Protein AF-A0A9P9D220-F1 (afdb_monomer_lite)

Radius of gyration: 15.86 Å; chains: 1; bounding box: 36×44×36 Å

Structure (mmCIF, N/CA/C/O backbone):
data_AF-A0A9P9D220-F1
#
_entry.id   AF-A0A9P9D220-F1
#
loop_
_atom_site.group_PDB
_atom_site.id
_atom_site.type_symbol
_atom_site.label_atom_id
_atom_site.label_alt_id
_atom_site.label_comp_id
_atom_site.label_asym_id
_atom_site.label_entity_id
_atom_site.label_seq_id
_atom_site.pdbx_PDB_ins_code
_atom_site.Cartn_x
_atom_site.Cartn_y
_at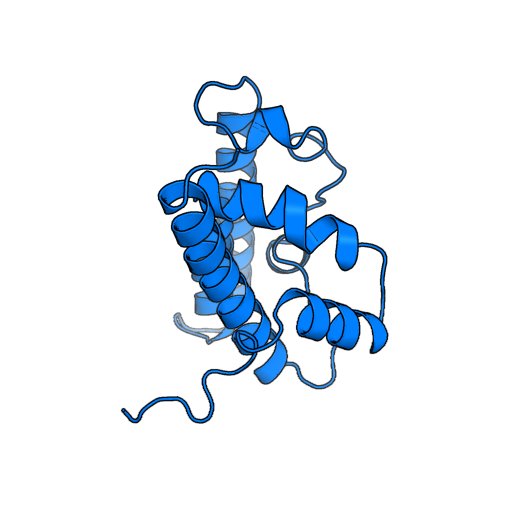om_site.Cartn_z
_atom_site.occupancy
_atom_site.B_iso_or_equiv
_atom_site.auth_seq_id
_atom_site.auth_comp_id
_atom_site.auth_asym_id
_atom_site.auth_atom_id
_atom_site.pdbx_PDB_model_num
ATOM 1 N N . MET A 1 1 ? 15.933 -21.227 -13.740 1.00 35.53 1 MET A N 1
ATOM 2 C CA . MET A 1 1 ? 15.328 -21.805 -12.520 1.00 35.53 1 MET A CA 1
ATOM 3 C C . MET A 1 1 ? 15.473 -20.778 -11.405 1.00 35.53 1 MET A C 1
ATOM 5 O O . MET A 1 1 ? 16.596 -20.325 -11.208 1.00 35.53 1 MET A O 1
ATOM 9 N N . PRO A 1 2 ? 14.393 -20.309 -10.757 1.00 45.88 2 PRO A N 1
ATOM 10 C CA . PRO A 1 2 ? 14.523 -19.361 -9.653 1.00 45.88 2 PRO A CA 1
ATOM 11 C C . PRO A 1 2 ? 15.263 -20.028 -8.484 1.00 45.88 2 PRO A C 1
ATOM 13 O O . PRO A 1 2 ? 14.982 -21.170 -8.134 1.00 45.88 2 PRO A O 1
ATOM 16 N N . ASN A 1 3 ? 16.251 -19.327 -7.930 1.00 49.62 3 ASN A N 1
ATOM 17 C CA . ASN A 1 3 ? 17.122 -19.820 -6.866 1.00 49.62 3 ASN A CA 1
ATOM 18 C C . ASN A 1 3 ? 16.305 -20.021 -5.569 1.00 49.62 3 ASN A C 1
ATOM 20 O O . ASN A 1 3 ? 15.447 -19.198 -5.242 1.00 49.62 3 ASN A O 1
ATOM 24 N N . ALA A 1 4 ? 16.554 -21.089 -4.806 1.00 52.53 4 ALA A N 1
ATOM 25 C CA . ALA A 1 4 ? 15.777 -21.399 -3.595 1.00 52.53 4 ALA A CA 1
ATOM 26 C C . ALA A 1 4 ? 15.819 -20.260 -2.548 1.00 52.53 4 ALA A C 1
ATOM 28 O O . ALA A 1 4 ? 14.826 -19.981 -1.877 1.00 52.53 4 ALA A O 1
ATOM 29 N N . ALA A 1 5 ? 16.931 -19.517 -2.484 1.00 54.22 5 ALA A N 1
ATOM 30 C CA . ALA A 1 5 ? 17.076 -18.321 -1.651 1.00 54.22 5 ALA A CA 1
ATOM 31 C C . ALA A 1 5 ? 16.146 -17.163 -2.076 1.00 54.22 5 ALA A C 1
ATOM 33 O O . ALA A 1 5 ? 15.649 -16.407 -1.237 1.00 54.22 5 ALA A O 1
ATOM 34 N N . THR A 1 6 ? 15.863 -17.022 -3.375 1.00 59.69 6 THR A N 1
ATOM 35 C CA . THR A 1 6 ? 14.924 -16.013 -3.881 1.00 59.69 6 THR A CA 1
ATOM 36 C C . THR A 1 6 ? 13.489 -16.374 -3.520 1.00 59.69 6 THR A C 1
ATOM 38 O O . THR A 1 6 ? 12.748 -15.489 -3.091 1.00 59.69 6 THR A O 1
ATOM 41 N N . ALA A 1 7 ? 13.128 -17.658 -3.613 1.00 61.44 7 ALA A N 1
ATOM 42 C CA . ALA A 1 7 ? 11.823 -18.165 -3.190 1.00 61.44 7 ALA A CA 1
ATOM 43 C C . ALA A 1 7 ? 11.604 -17.977 -1.678 1.00 61.44 7 ALA A C 1
ATOM 45 O O . ALA A 1 7 ? 10.580 -17.429 -1.274 1.00 61.44 7 ALA A O 1
ATOM 46 N N . SER A 1 8 ? 12.603 -18.311 -0.852 1.00 65.69 8 SER A N 1
ATOM 47 C CA . SER A 1 8 ? 12.542 -18.116 0.603 1.00 65.69 8 SER A CA 1
ATOM 48 C C . SER A 1 8 ? 12.332 -16.650 0.990 1.00 65.69 8 SER A C 1
ATOM 50 O O . SER A 1 8 ? 11.522 -16.356 1.865 1.00 65.69 8 SER A O 1
ATOM 52 N N . GLY A 1 9 ? 13.018 -15.712 0.328 1.00 71.00 9 GLY A N 1
ATOM 53 C CA . GLY A 1 9 ? 12.835 -14.289 0.614 1.00 71.00 9 GLY A CA 1
ATOM 54 C C . GLY A 1 9 ? 11.461 -13.762 0.188 1.00 71.00 9 GLY A C 1
ATOM 55 O O . GLY A 1 9 ? 10.895 -12.924 0.879 1.00 71.00 9 GLY A O 1
ATOM 56 N N . VAL A 1 10 ? 10.892 -14.257 -0.918 1.00 75.75 10 VAL A N 1
ATOM 57 C CA . VAL A 1 10 ? 9.529 -13.875 -1.335 1.00 75.75 10 VAL A CA 1
ATOM 58 C C . VAL A 1 10 ? 8.491 -14.308 -0.298 1.00 75.75 10 VAL A C 1
ATOM 60 O O . VAL A 1 10 ? 7.625 -13.511 0.053 1.00 75.75 10 VAL A O 1
ATOM 63 N N . VAL A 1 11 ? 8.618 -15.526 0.235 1.00 81.50 11 VAL A N 1
ATOM 64 C CA . VAL A 1 11 ? 7.703 -16.061 1.257 1.00 81.50 11 VAL A CA 1
ATOM 65 C C . VAL A 1 11 ? 7.714 -15.212 2.533 1.00 81.50 11 VAL A C 1
ATOM 67 O O . VAL A 1 11 ? 6.648 -14.886 3.044 1.00 81.50 11 VAL A O 1
ATOM 70 N N . VAL A 1 12 ? 8.888 -14.790 3.018 1.00 84.81 12 VAL A N 1
ATOM 71 C CA . VAL A 1 12 ? 9.002 -13.968 4.242 1.00 84.81 12 VAL A CA 1
ATOM 72 C C . VAL A 1 12 ? 8.297 -12.619 4.095 1.00 84.81 12 VAL A C 1
ATOM 74 O O . VAL A 1 12 ? 7.534 -12.216 4.971 1.00 84.81 12 VAL A O 1
ATOM 77 N N . HIS A 1 13 ? 8.514 -11.920 2.980 1.00 90.00 13 HIS A N 1
ATOM 78 C CA . HIS A 1 13 ? 7.866 -10.629 2.746 1.00 90.00 13 HIS A CA 1
ATOM 79 C C . HIS A 1 13 ? 6.360 -10.773 2.508 1.00 90.00 13 HIS A C 1
ATOM 81 O O . HIS A 1 13 ? 5.599 -9.935 2.984 1.00 90.00 13 HIS A O 1
ATOM 87 N N . LEU A 1 14 ? 5.922 -11.831 1.814 1.00 90.75 14 LEU A N 1
ATOM 88 C CA . LEU A 1 14 ? 4.498 -12.110 1.632 1.00 90.75 14 LEU A CA 1
ATOM 89 C C . LEU A 1 14 ? 3.812 -12.392 2.975 1.00 90.75 14 LEU A C 1
ATOM 91 O O . LEU A 1 14 ? 2.768 -11.806 3.236 1.00 90.75 14 LEU A O 1
ATOM 95 N N . ARG A 1 15 ? 4.425 -13.197 3.856 1.00 90.31 15 ARG A N 1
ATOM 96 C CA . ARG A 1 15 ? 3.936 -13.409 5.230 1.00 90.31 15 ARG A CA 1
ATOM 97 C C . ARG A 1 15 ? 3.770 -12.082 5.968 1.00 90.31 15 ARG A C 1
ATOM 99 O O . ARG A 1 15 ? 2.703 -11.815 6.506 1.00 90.31 15 ARG A O 1
ATOM 106 N N . GLY A 1 16 ? 4.793 -11.226 5.933 1.00 92.25 16 GLY A N 1
ATOM 107 C CA . GLY A 1 16 ? 4.729 -9.900 6.552 1.00 92.25 16 GLY A CA 1
ATOM 108 C C . GLY A 1 16 ? 3.570 -9.052 6.018 1.00 92.25 16 GLY A C 1
ATOM 109 O O . GLY A 1 16 ? 2.807 -8.499 6.801 1.00 92.25 16 GLY A O 1
ATOM 110 N N . ILE A 1 17 ? 3.384 -9.002 4.696 1.00 94.88 17 ILE A N 1
ATOM 111 C CA . ILE A 1 17 ? 2.252 -8.305 4.061 1.00 94.88 17 ILE A CA 1
ATOM 112 C C . ILE A 1 17 ? 0.909 -8.857 4.560 1.00 94.88 17 ILE A C 1
ATOM 114 O O . ILE A 1 17 ? 0.011 -8.086 4.896 1.00 94.88 17 ILE A O 1
ATOM 118 N N . CYS A 1 18 ? 0.778 -10.180 4.621 1.00 93.38 18 CYS A N 1
ATOM 119 C CA . CYS A 1 18 ? -0.442 -10.850 5.054 1.00 93.38 18 CYS A CA 1
ATOM 120 C C . CYS A 1 18 ? -0.781 -10.562 6.517 1.00 93.38 18 CYS A C 1
ATOM 122 O O . CYS A 1 18 ? -1.927 -10.232 6.813 1.00 93.38 18 CYS A O 1
ATOM 124 N N . HIS A 1 19 ? 0.211 -10.566 7.410 1.00 91.62 19 HIS A N 1
ATOM 125 C CA . HIS A 1 19 ? -0.002 -10.216 8.818 1.00 91.62 19 HIS A CA 1
ATOM 126 C C . HIS A 1 19 ? -0.458 -8.766 8.980 1.00 91.62 19 HIS A C 1
ATOM 128 O O . HIS A 1 19 ? -1.310 -8.478 9.819 1.00 91.62 19 HIS A O 1
ATOM 134 N N . ILE A 1 20 ? 0.073 -7.843 8.172 1.00 93.81 20 ILE A N 1
ATOM 135 C CA . ILE A 1 20 ? -0.361 -6.441 8.192 1.00 93.81 20 ILE A CA 1
ATOM 136 C C . ILE A 1 20 ? -1.833 -6.343 7.774 1.00 93.81 20 ILE A C 1
ATOM 138 O O . ILE A 1 20 ? -2.621 -5.724 8.488 1.00 93.81 20 ILE A O 1
ATOM 142 N N . HIS A 1 21 ? -2.219 -6.990 6.670 1.00 93.19 21 HIS A N 1
ATOM 143 C CA . HIS A 1 21 ? -3.612 -7.017 6.214 1.00 93.19 21 HIS A CA 1
ATOM 144 C C . HIS A 1 21 ? -4.560 -7.627 7.246 1.00 93.19 21 HIS A C 1
ATOM 146 O O . HIS A 1 21 ? -5.589 -7.023 7.550 1.00 93.19 21 HIS A O 1
ATOM 152 N N . TYR A 1 22 ? -4.200 -8.773 7.825 1.00 90.00 22 TYR A N 1
ATOM 153 C CA . TYR A 1 22 ? -4.980 -9.402 8.887 1.00 90.00 22 TYR A CA 1
ATOM 154 C C . TYR A 1 22 ? -5.151 -8.471 10.081 1.00 90.00 22 TYR A C 1
ATOM 156 O O . TYR A 1 22 ? -6.265 -8.262 10.553 1.00 90.00 22 TYR A O 1
ATOM 164 N N . ARG A 1 23 ? -4.060 -7.848 10.538 1.00 89.12 23 ARG A N 1
ATOM 165 C CA . ARG A 1 23 ? -4.086 -6.938 11.682 1.00 89.12 23 ARG A CA 1
ATOM 166 C C . ARG A 1 23 ? -5.000 -5.734 11.431 1.00 89.12 23 ARG A C 1
ATOM 168 O O . ARG A 1 23 ? -5.657 -5.298 12.372 1.00 89.12 23 ARG A O 1
ATOM 175 N N . ILE A 1 24 ? -5.009 -5.175 10.219 1.00 89.00 24 ILE A N 1
ATOM 176 C CA . ILE A 1 24 ? -5.904 -4.069 9.832 1.00 89.00 24 ILE A CA 1
ATOM 177 C C . ILE A 1 24 ? -7.358 -4.555 9.804 1.00 89.00 24 ILE A C 1
ATOM 179 O O . ILE A 1 24 ? -8.222 -3.966 10.449 1.00 89.00 24 ILE A O 1
ATOM 183 N N . HIS A 1 25 ? -7.626 -5.666 9.114 1.00 87.44 25 HIS A N 1
ATOM 184 C CA . HIS A 1 25 ? -8.981 -6.192 8.967 1.00 87.44 25 HIS A CA 1
ATOM 185 C C . HIS A 1 25 ? -9.592 -6.650 10.299 1.00 87.44 25 HIS A C 1
ATOM 187 O O . HIS A 1 25 ? -10.756 -6.371 10.563 1.00 87.44 25 HIS A O 1
ATOM 193 N N . ALA A 1 26 ? -8.812 -7.270 11.189 1.00 85.88 26 ALA A N 1
ATOM 194 C CA . ALA A 1 26 ? -9.280 -7.728 12.497 1.00 85.88 26 ALA A CA 1
ATOM 195 C C . ALA A 1 26 ? -9.856 -6.597 13.370 1.00 85.88 26 ALA A C 1
ATOM 197 O O . ALA A 1 26 ? -10.697 -6.872 14.224 1.00 85.88 26 ALA A O 1
ATOM 198 N N . ARG A 1 27 ? -9.439 -5.342 13.143 1.00 81.25 27 ARG A N 1
ATOM 199 C CA . ARG A 1 27 ? -9.985 -4.149 13.814 1.00 81.25 27 ARG A CA 1
ATOM 200 C C . ARG A 1 27 ? -11.197 -3.542 13.112 1.00 81.25 27 ARG A C 1
ATOM 202 O O . ARG A 1 27 ? -11.958 -2.819 13.745 1.00 81.25 27 ARG A O 1
ATOM 209 N N . ARG A 1 28 ? -11.375 -3.813 11.819 1.00 81.06 28 ARG A N 1
ATOM 210 C CA . ARG A 1 28 ? -12.458 -3.275 10.986 1.00 81.06 28 ARG A CA 1
ATOM 211 C C . ARG A 1 28 ? -13.189 -4.414 10.275 1.00 81.06 28 ARG A C 1
ATOM 213 O O . ARG A 1 28 ? -13.294 -4.432 9.055 1.00 81.06 28 ARG A O 1
ATOM 220 N N . GLN A 1 29 ? -13.657 -5.398 11.044 1.00 73.94 29 GLN A N 1
ATOM 221 C CA . GLN A 1 29 ? -14.221 -6.634 10.479 1.00 73.94 29 GLN A CA 1
ATOM 222 C C . GLN A 1 29 ? -15.478 -6.386 9.638 1.00 73.94 29 GLN A C 1
ATOM 224 O O . GLN A 1 29 ? -15.759 -7.142 8.714 1.00 73.94 29 GLN A O 1
ATOM 229 N N . GLU A 1 30 ? -16.211 -5.312 9.933 1.00 75.62 30 GLU A N 1
ATOM 230 C CA . GLU A 1 30 ? -17.421 -4.925 9.203 1.00 75.62 30 GLU A CA 1
ATOM 231 C C . GLU A 1 30 ? -17.131 -4.125 7.923 1.00 75.62 30 GLU A C 1
ATOM 233 O O . GLU A 1 30 ? -18.040 -3.911 7.121 1.00 75.62 30 GLU A O 1
ATOM 238 N N . SER A 1 31 ? -15.886 -3.682 7.707 1.00 80.44 31 SER A N 1
ATOM 239 C CA . SER A 1 31 ? -15.508 -2.937 6.508 1.00 80.44 31 SER A CA 1
ATOM 240 C C . SER A 1 31 ? -14.767 -3.811 5.503 1.00 80.44 31 SER A C 1
ATOM 242 O O . SER A 1 31 ? -14.065 -4.765 5.847 1.00 80.44 31 SER A O 1
ATOM 244 N N . GLU A 1 32 ? -14.867 -3.422 4.235 1.00 86.81 32 GLU A N 1
ATOM 245 C CA . GLU A 1 32 ? -14.018 -3.958 3.177 1.00 86.81 32 GLU A CA 1
ATOM 246 C C . GLU A 1 32 ? -12.532 -3.828 3.566 1.00 86.81 32 GLU A C 1
ATOM 248 O O . GLU A 1 32 ? -12.123 -2.772 4.061 1.00 86.81 32 GLU A O 1
ATOM 253 N N . PRO A 1 33 ? -11.709 -4.875 3.369 1.00 88.81 33 PRO A N 1
ATOM 254 C CA . PRO A 1 33 ? -10.281 -4.777 3.628 1.00 88.81 33 PRO A CA 1
ATOM 255 C C . PRO A 1 33 ? -9.617 -3.716 2.746 1.00 88.81 33 PRO A C 1
ATOM 257 O O . PRO A 1 33 ? -9.670 -3.775 1.516 1.00 88.81 33 PRO A O 1
ATOM 260 N N . GLU A 1 34 ? -8.932 -2.771 3.375 1.00 92.62 34 GLU A N 1
ATOM 261 C CA . GLU A 1 34 ? -8.172 -1.751 2.659 1.00 92.62 34 GLU A CA 1
ATOM 262 C C . GLU A 1 34 ? -6.822 -2.296 2.165 1.00 92.62 34 GLU A C 1
ATOM 264 O O . GLU A 1 34 ? -6.132 -3.079 2.829 1.00 92.62 34 GLU A O 1
ATOM 269 N N . THR A 1 35 ? -6.419 -1.838 0.986 1.00 95.75 35 THR A N 1
ATOM 270 C CA . THR A 1 35 ? -5.052 -1.905 0.470 1.00 95.75 35 THR A CA 1
ATOM 271 C C . THR A 1 35 ? -4.140 -0.950 1.238 1.00 95.75 35 THR A C 1
ATOM 273 O O . THR A 1 35 ? -4.579 0.030 1.834 1.00 95.75 35 THR A O 1
ATOM 276 N N . PHE A 1 36 ? -2.827 -1.170 1.172 1.00 97.50 36 PHE A N 1
ATOM 277 C CA . PHE A 1 36 ? -1.847 -0.261 1.777 1.00 97.50 36 PHE A CA 1
ATOM 278 C C . PHE A 1 36 ? -1.922 1.155 1.191 1.00 97.50 36 PHE A C 1
ATOM 280 O O . PHE A 1 36 ? -1.651 2.132 1.885 1.00 97.50 36 PHE A O 1
ATOM 287 N N . PHE A 1 37 ? -2.319 1.272 -0.077 1.00 97.44 37 PHE A N 1
ATOM 288 C CA . PHE A 1 37 ? -2.533 2.560 -0.726 1.00 97.44 37 PHE A CA 1
ATOM 289 C C . PHE A 1 37 ? -3.761 3.270 -0.160 1.00 97.44 37 PHE A C 1
ATOM 291 O O . PHE A 1 37 ? -3.647 4.431 0.215 1.00 97.44 37 PHE A O 1
ATOM 298 N N . GLU A 1 38 ? -4.892 2.577 -0.009 1.00 95.62 38 GLU A N 1
ATOM 299 C CA . GLU A 1 38 ? -6.108 3.133 0.607 1.00 95.62 38 GLU A CA 1
ATOM 300 C C . GLU A 1 38 ? -5.861 3.546 2.067 1.00 95.62 38 GLU A C 1
ATOM 302 O O . GLU A 1 38 ? -6.204 4.667 2.456 1.00 95.62 38 GLU A O 1
ATOM 307 N N . VAL A 1 39 ? -5.125 2.730 2.834 1.00 94.44 39 VAL A N 1
ATOM 308 C CA . VAL A 1 39 ? -4.723 3.075 4.208 1.00 94.44 39 VAL A CA 1
ATOM 309 C C . VAL A 1 39 ? -3.903 4.368 4.2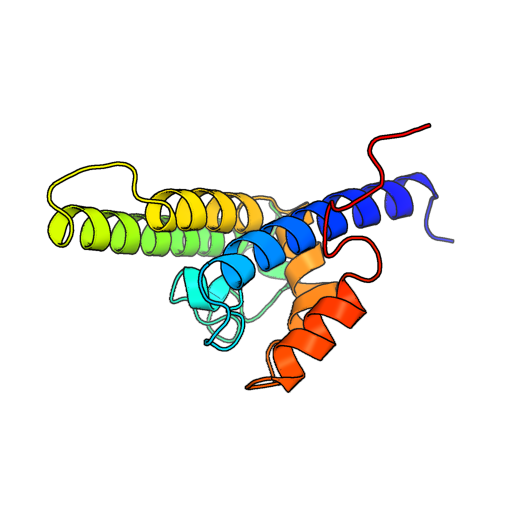59 1.00 94.44 39 VAL A C 1
ATOM 311 O O . VAL A 1 39 ? -4.050 5.131 5.209 1.00 94.44 39 VAL A O 1
ATOM 314 N N . LEU A 1 40 ? -3.089 4.682 3.249 1.00 96.00 40 LEU A N 1
ATOM 315 C CA . LEU A 1 40 ? -2.374 5.964 3.168 1.00 96.00 40 LEU A CA 1
ATOM 316 C C . LEU A 1 40 ? -3.137 7.060 2.406 1.00 96.00 40 LEU A C 1
ATOM 318 O O . LEU A 1 40 ? -2.685 8.200 2.384 1.00 96.00 40 LEU A O 1
ATOM 322 N N . GLY A 1 41 ? -4.284 6.759 1.794 1.00 95.62 41 GLY A N 1
ATOM 323 C CA . GLY A 1 41 ? -4.993 7.690 0.909 1.00 95.62 41 GLY A CA 1
ATOM 324 C C . GLY A 1 41 ? -4.269 7.959 -0.417 1.00 95.62 41 GLY A C 1
ATOM 325 O O . GLY A 1 41 ? -4.429 9.024 -1.008 1.00 95.62 41 GLY A O 1
ATOM 326 N N . LEU A 1 42 ? -3.452 7.015 -0.881 1.00 97.50 42 LEU A N 1
ATOM 327 C CA . LEU A 1 42 ? -2.712 7.080 -2.139 1.00 97.50 42 LEU A CA 1
ATOM 328 C C . LEU A 1 42 ? -3.466 6.360 -3.266 1.00 97.50 42 LEU A C 1
ATOM 330 O O . LEU A 1 42 ? -4.233 5.430 -3.030 1.00 97.50 42 LEU A O 1
ATOM 334 N N . ASN A 1 43 ? -3.186 6.738 -4.517 1.00 96.25 43 ASN A N 1
ATOM 335 C CA . ASN A 1 43 ? -3.709 6.048 -5.697 1.00 96.25 43 ASN A CA 1
ATOM 336 C C . ASN A 1 43 ? -2.598 5.220 -6.375 1.00 96.25 43 ASN A C 1
ATOM 338 O O . ASN A 1 43 ? -1.669 5.816 -6.927 1.00 96.25 43 ASN A O 1
ATOM 342 N N . PRO A 1 44 ? -2.692 3.875 -6.409 1.00 95.62 44 PRO A N 1
ATOM 343 C CA . PRO A 1 44 ? -1.663 3.026 -7.015 1.00 95.62 44 PRO A CA 1
ATOM 344 C C . PRO A 1 44 ? -1.569 3.171 -8.543 1.00 95.62 44 PRO A C 1
ATOM 346 O O . PRO A 1 44 ? -0.566 2.782 -9.133 1.00 95.62 44 PRO A O 1
ATOM 349 N N . ASN A 1 45 ? -2.590 3.745 -9.189 1.00 95.31 45 ASN A N 1
ATOM 350 C CA . ASN A 1 45 ? -2.646 3.957 -10.637 1.00 95.31 45 ASN A CA 1
ATOM 351 C C . ASN A 1 45 ? -2.241 5.380 -11.057 1.00 95.31 45 ASN A C 1
ATOM 353 O O . ASN A 1 45 ? -2.257 5.692 -12.247 1.00 95.31 45 ASN A O 1
ATOM 357 N N . ALA A 1 46 ? -1.893 6.250 -10.106 1.00 96.56 46 ALA A N 1
ATOM 358 C CA . ALA A 1 46 ? -1.393 7.593 -10.382 1.00 96.56 46 ALA A CA 1
ATOM 359 C C . ALA A 1 46 ? 0.144 7.635 -10.297 1.00 96.56 46 ALA A C 1
ATOM 361 O O . ALA A 1 46 ? 0.739 6.830 -9.575 1.00 96.56 46 ALA A O 1
ATOM 362 N N . PRO A 1 47 ? 0.818 8.566 -10.996 1.00 96.12 47 PRO A N 1
ATOM 363 C CA . PRO A 1 47 ? 2.237 8.821 -10.771 1.00 96.12 47 PRO A CA 1
ATOM 364 C C . PRO A 1 47 ? 2.524 9.143 -9.296 1.00 96.12 47 PRO A C 1
ATOM 366 O O . PRO A 1 47 ? 1.729 9.848 -8.672 1.00 96.12 47 PRO A O 1
ATOM 369 N N . PRO A 1 48 ? 3.646 8.666 -8.726 1.00 96.81 48 PRO A N 1
ATOM 370 C CA . PRO A 1 48 ? 4.714 7.872 -9.353 1.00 96.81 48 PRO A CA 1
ATOM 371 C C . PRO A 1 48 ? 4.464 6.346 -9.374 1.00 96.81 48 PRO A C 1
ATOM 373 O O . PRO A 1 48 ? 5.327 5.588 -9.809 1.00 96.81 48 PRO A O 1
ATOM 376 N N . PHE A 1 49 ? 3.315 5.872 -8.889 1.00 97.38 49 PHE A N 1
ATOM 377 C CA . PHE A 1 49 ? 3.056 4.449 -8.633 1.00 97.38 49 PHE A CA 1
ATOM 378 C C . PHE A 1 49 ? 2.590 3.653 -9.857 1.00 97.38 49 PHE A C 1
ATOM 380 O O . PHE A 1 49 ? 2.733 2.428 -9.885 1.00 97.38 49 PHE A O 1
ATOM 387 N N . ASN A 1 50 ? 2.095 4.350 -10.883 1.00 95.00 50 ASN A N 1
ATOM 388 C CA . ASN A 1 50 ? 1.541 3.780 -12.114 1.00 95.00 50 ASN A CA 1
ATOM 389 C C . ASN A 1 50 ? 2.548 2.982 -12.965 1.00 95.00 50 ASN A C 1
ATOM 391 O O . ASN A 1 50 ? 2.140 2.261 -13.874 1.00 95.00 50 ASN A O 1
ATOM 395 N N . VAL A 1 51 ? 3.851 3.085 -12.680 1.00 95.75 51 VAL A N 1
ATOM 396 C CA . VAL A 1 51 ? 4.906 2.287 -13.321 1.00 95.75 51 VAL A CA 1
ATOM 397 C C . VAL A 1 51 ? 5.668 1.507 -12.250 1.00 95.75 51 VAL A C 1
ATOM 399 O O . VAL A 1 51 ? 6.680 1.968 -11.726 1.00 95.75 51 VAL A O 1
ATOM 402 N N . VAL A 1 52 ? 5.167 0.316 -11.904 1.00 93.81 52 VAL A N 1
ATOM 403 C CA . VAL A 1 52 ? 5.642 -0.482 -10.754 1.00 93.81 52 VAL A CA 1
ATOM 404 C C . VAL A 1 52 ? 7.162 -0.644 -10.727 1.00 93.81 52 VAL A C 1
ATOM 406 O O . VAL A 1 52 ? 7.790 -0.367 -9.708 1.00 93.81 52 VAL A O 1
ATOM 409 N N . ASP A 1 53 ? 7.769 -1.060 -11.840 1.00 94.06 53 ASP A N 1
ATOM 410 C CA . ASP A 1 53 ? 9.209 -1.339 -11.901 1.00 94.06 53 ASP A CA 1
ATOM 411 C C . ASP A 1 53 ? 10.093 -0.106 -11.683 1.00 94.06 53 ASP A C 1
ATOM 413 O O . ASP A 1 53 ? 11.243 -0.249 -11.262 1.00 94.06 53 ASP A O 1
ATOM 417 N N . GLU A 1 54 ? 9.561 1.091 -11.917 1.00 96.06 54 GLU A N 1
ATOM 418 C CA . GLU A 1 54 ? 10.303 2.345 -11.813 1.00 96.06 54 GLU A CA 1
ATOM 419 C C . GLU A 1 54 ? 10.318 2.918 -10.394 1.00 96.06 54 GLU A C 1
ATOM 421 O O . GLU A 1 54 ? 11.220 3.682 -10.057 1.00 96.06 54 GLU A O 1
ATOM 426 N N . TRP A 1 55 ? 9.356 2.564 -9.539 1.00 96.19 55 TRP A N 1
ATOM 427 C CA . TRP A 1 55 ? 9.288 3.131 -8.190 1.00 96.19 55 TRP A CA 1
ATOM 428 C C . TRP A 1 55 ? 9.686 2.155 -7.083 1.00 96.19 55 TRP A C 1
ATOM 430 O O . TRP A 1 55 ? 10.121 2.586 -6.017 1.00 96.19 55 TRP A O 1
ATOM 440 N N . VAL A 1 56 ? 9.591 0.841 -7.312 1.00 94.81 56 VAL A N 1
ATOM 441 C CA . VAL A 1 56 ? 9.955 -0.164 -6.292 1.00 94.81 56 VAL A CA 1
ATOM 442 C C . VAL A 1 56 ? 11.461 -0.454 -6.223 1.00 94.81 56 VAL A C 1
ATOM 444 O O . VAL A 1 56 ? 11.899 -1.154 -5.314 1.00 94.81 56 VAL A O 1
ATOM 447 N N . ASN A 1 57 ? 12.264 0.064 -7.158 1.00 91.75 57 ASN A N 1
ATOM 448 C CA . ASN A 1 57 ? 13.704 -0.200 -7.270 1.00 91.75 57 ASN A CA 1
ATOM 449 C C . ASN A 1 57 ? 14.526 1.069 -7.008 1.00 91.75 57 ASN A C 1
ATOM 451 O O . ASN A 1 57 ? 14.295 2.078 -7.659 1.00 91.75 57 ASN A O 1
ATOM 455 N N . ILE A 1 58 ? 15.517 1.005 -6.111 1.00 91.38 58 ILE A N 1
ATOM 456 C CA . ILE A 1 58 ? 16.265 2.184 -5.624 1.00 91.38 58 ILE A CA 1
ATOM 457 C C . ILE A 1 58 ? 16.997 2.975 -6.713 1.00 91.38 58 ILE A C 1
ATOM 459 O O . ILE A 1 58 ? 17.086 4.198 -6.633 1.00 91.38 58 ILE A O 1
ATOM 463 N N . ASP A 1 59 ? 17.464 2.286 -7.750 1.00 92.88 59 ASP A N 1
ATOM 464 C CA . ASP A 1 59 ? 18.252 2.882 -8.831 1.00 92.88 59 ASP A CA 1
ATOM 465 C C . ASP A 1 59 ? 17.386 3.457 -9.962 1.00 92.88 59 ASP A C 1
ATOM 467 O O . ASP A 1 59 ? 17.904 3.849 -11.009 1.00 92.88 59 ASP A O 1
ATOM 471 N N . ARG A 1 60 ? 16.058 3.469 -9.796 1.00 95.25 60 ARG A N 1
ATOM 472 C CA . ARG A 1 60 ? 15.124 3.881 -10.844 1.00 95.25 60 ARG A CA 1
ATOM 473 C C . ARG A 1 60 ? 14.607 5.313 -10.648 1.00 95.25 60 ARG A C 1
ATOM 475 O O . ARG A 1 60 ? 14.404 5.741 -9.510 1.00 95.25 60 ARG A O 1
ATOM 482 N N . PRO A 1 61 ? 14.360 6.050 -11.748 1.00 95.06 61 PRO A N 1
ATOM 483 C CA . PRO A 1 61 ? 13.894 7.436 -11.735 1.00 95.06 61 PRO A CA 1
ATOM 484 C C . PRO A 1 61 ? 12.728 7.759 -10.789 1.00 95.06 61 PRO A C 1
ATOM 486 O O . PRO A 1 61 ? 12.749 8.812 -10.153 1.00 95.06 61 PRO A O 1
ATOM 489 N N . LEU A 1 62 ? 11.722 6.883 -10.664 1.00 97.25 62 LEU A N 1
ATOM 490 C CA . LEU A 1 62 ? 10.528 7.174 -9.854 1.00 97.25 62 LEU A CA 1
ATOM 491 C C . LEU A 1 62 ? 10.669 6.790 -8.376 1.00 97.25 62 LEU A C 1
ATOM 493 O O . LEU A 1 62 ? 9.780 7.100 -7.580 1.00 97.25 62 LEU A O 1
ATOM 497 N N . TYR A 1 63 ? 11.782 6.168 -7.978 1.00 96.12 63 TYR A N 1
ATOM 498 C CA . TYR A 1 63 ? 11.987 5.690 -6.613 1.00 96.12 63 TYR A CA 1
ATOM 499 C C . TYR A 1 63 ? 11.859 6.797 -5.567 1.00 96.12 63 TYR A C 1
ATOM 501 O O . TYR A 1 63 ? 11.066 6.682 -4.634 1.00 96.12 63 TYR A O 1
ATOM 509 N N . ARG A 1 64 ? 12.617 7.891 -5.725 1.00 96.88 64 ARG A N 1
ATOM 510 C CA . ARG A 1 64 ? 12.621 8.998 -4.752 1.00 96.88 64 ARG A CA 1
ATOM 511 C C . ARG A 1 64 ? 11.254 9.667 -4.668 1.00 96.88 64 ARG A C 1
ATOM 513 O O . ARG A 1 64 ? 10.723 9.795 -3.575 1.00 96.88 64 ARG A O 1
ATOM 520 N N . ALA A 1 65 ? 10.649 9.960 -5.820 1.00 97.81 65 ALA A N 1
ATOM 521 C CA . ALA A 1 65 ? 9.313 10.546 -5.884 1.00 97.81 65 ALA A CA 1
ATOM 522 C C . ALA A 1 65 ? 8.268 9.688 -5.150 1.00 97.81 65 ALA A C 1
ATOM 524 O O . ALA A 1 65 ? 7.425 10.221 -4.434 1.00 97.81 65 ALA A O 1
ATOM 525 N N . ALA A 1 66 ? 8.334 8.358 -5.273 1.00 98.00 66 ALA A N 1
ATOM 526 C CA . ALA A 1 66 ? 7.432 7.468 -4.548 1.00 98.00 66 ALA A CA 1
ATOM 527 C C . ALA A 1 66 ? 7.695 7.446 -3.040 1.00 98.00 66 ALA A C 1
ATOM 529 O O . ALA A 1 66 ? 6.744 7.420 -2.262 1.00 98.00 66 ALA A O 1
ATOM 530 N N . ARG A 1 67 ? 8.962 7.475 -2.607 1.00 97.62 67 ARG A N 1
ATOM 531 C CA . ARG A 1 67 ? 9.314 7.554 -1.178 1.00 97.62 67 ARG A CA 1
ATOM 532 C C . ARG A 1 67 ? 8.798 8.846 -0.552 1.00 97.62 67 ARG A C 1
ATOM 534 O O . ARG A 1 67 ? 8.192 8.771 0.517 1.00 97.62 67 ARG A O 1
ATOM 541 N N . ASP A 1 68 ? 8.964 9.966 -1.250 1.00 98.06 68 ASP A N 1
ATOM 542 C CA . ASP A 1 68 ? 8.485 11.280 -0.823 1.00 98.06 68 ASP A CA 1
ATOM 543 C C . ASP A 1 68 ? 6.953 11.311 -0.754 1.00 98.06 68 ASP A C 1
ATOM 545 O O . ASP A 1 68 ? 6.398 11.722 0.261 1.00 98.06 68 ASP A O 1
ATOM 549 N N . ALA A 1 69 ? 6.260 10.787 -1.773 1.00 98.31 69 ALA A N 1
ATOM 550 C CA . ALA A 1 69 ? 4.798 10.707 -1.782 1.00 98.31 69 ALA A CA 1
ATOM 551 C C . ALA A 1 69 ? 4.245 9.831 -0.642 1.00 98.31 69 ALA A C 1
ATOM 553 O O . ALA A 1 69 ? 3.294 10.227 0.029 1.00 98.31 69 ALA A O 1
ATOM 554 N N . ILE A 1 70 ? 4.858 8.667 -0.383 1.00 98.38 70 ILE A N 1
ATOM 555 C CA . ILE A 1 70 ? 4.490 7.802 0.752 1.00 98.38 70 ILE A CA 1
ATOM 556 C C . ILE A 1 70 ? 4.731 8.528 2.081 1.00 98.38 70 ILE A C 1
ATOM 558 O O . ILE A 1 70 ? 3.871 8.496 2.959 1.00 98.38 70 ILE A O 1
ATOM 562 N N . GLY A 1 71 ? 5.887 9.185 2.231 1.00 98.00 71 GLY A N 1
ATOM 563 C CA . GLY A 1 71 ? 6.248 9.902 3.455 1.00 98.00 71 GLY A CA 1
ATOM 564 C C . GLY A 1 71 ? 5.324 11.086 3.739 1.00 98.00 71 GLY A C 1
ATOM 565 O O . GLY A 1 71 ? 4.895 11.262 4.877 1.00 98.00 71 GLY A O 1
ATOM 566 N N . LEU A 1 72 ? 4.969 11.853 2.707 1.00 98.00 72 LEU A N 1
ATOM 567 C CA . LEU A 1 72 ? 4.042 12.976 2.819 1.00 98.00 72 LEU A CA 1
ATOM 568 C C . LEU A 1 72 ? 2.639 12.503 3.214 1.00 98.00 72 LEU A C 1
ATOM 570 O O . LEU A 1 72 ? 2.091 12.992 4.197 1.00 98.00 72 LEU A O 1
ATOM 574 N N . ALA A 1 73 ? 2.092 11.505 2.513 1.00 97.56 73 ALA A N 1
ATOM 575 C CA . ALA A 1 73 ? 0.761 10.974 2.809 1.00 97.56 73 ALA A CA 1
ATOM 576 C C . ALA A 1 73 ? 0.666 10.384 4.226 1.00 97.56 73 ALA A C 1
ATOM 578 O O . ALA A 1 73 ? -0.315 10.611 4.939 1.00 97.56 73 ALA A O 1
ATOM 579 N N . TRP A 1 74 ? 1.710 9.675 4.667 1.00 97.25 74 TRP A N 1
ATOM 580 C CA . TRP A 1 74 ? 1.832 9.210 6.048 1.00 97.25 74 TRP A CA 1
ATOM 581 C C . TRP A 1 74 ? 1.813 10.383 7.037 1.00 97.25 74 TRP A C 1
ATOM 583 O O . TRP A 1 74 ? 0.981 10.393 7.944 1.00 97.25 74 TRP A O 1
ATOM 593 N N . ALA A 1 75 ? 2.662 11.397 6.845 1.00 95.88 75 ALA A N 1
ATOM 594 C CA . ALA A 1 75 ? 2.765 12.537 7.756 1.00 95.88 75 AL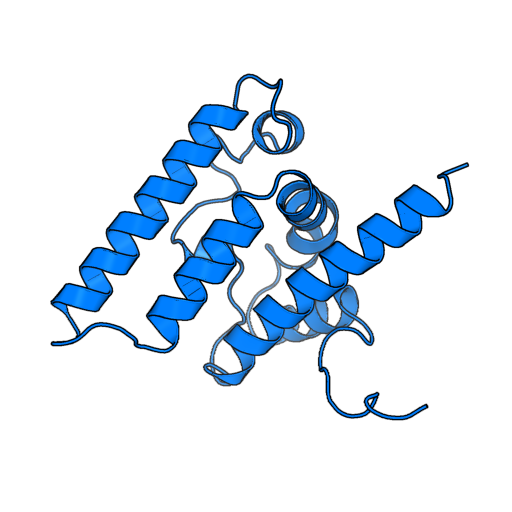A A CA 1
ATOM 595 C C . ALA A 1 75 ? 1.446 13.322 7.865 1.00 95.88 75 ALA A C 1
ATOM 597 O O . ALA A 1 75 ? 0.999 13.630 8.971 1.00 95.88 75 ALA A O 1
ATOM 598 N N . GLU A 1 76 ? 0.780 13.584 6.738 1.00 94.94 76 GLU A N 1
ATOM 599 C CA . GLU A 1 76 ? -0.518 14.269 6.703 1.00 94.94 76 GLU A CA 1
ATOM 600 C C . GLU A 1 76 ? -1.607 13.480 7.441 1.00 94.94 76 GLU A C 1
ATOM 602 O O . GLU A 1 76 ? -2.443 14.053 8.146 1.00 94.94 76 GLU A O 1
ATOM 607 N N . LYS A 1 77 ? -1.622 12.149 7.304 1.00 92.31 77 LYS A N 1
ATOM 608 C CA . LYS A 1 77 ? -2.614 11.307 7.982 1.00 92.31 77 LYS A CA 1
ATOM 609 C C . LYS A 1 77 ? -2.328 11.183 9.484 1.00 92.31 77 LYS A C 1
ATOM 611 O O . LYS A 1 77 ? -3.262 11.308 10.275 1.00 92.31 77 LYS A O 1
ATOM 616 N N . LYS A 1 78 ? -1.056 11.066 9.888 1.00 91.38 78 LYS A N 1
ATOM 617 C CA . LYS A 1 78 ? -0.626 11.117 11.301 1.00 91.38 78 LYS A CA 1
ATOM 618 C C . LYS A 1 78 ? -1.039 12.433 11.961 1.00 91.38 78 LYS A C 1
ATOM 620 O O . LYS A 1 78 ? -1.602 12.422 13.052 1.00 91.38 78 LYS A O 1
ATOM 625 N N . GLN A 1 79 ? -0.813 13.559 11.281 1.00 90.75 79 GLN A N 1
ATOM 626 C CA . GLN A 1 79 ? -1.188 14.880 11.784 1.00 90.75 79 GLN A CA 1
ATOM 627 C C . GLN A 1 79 ? -2.703 15.002 11.996 1.00 90.75 79 GLN A C 1
ATOM 629 O O . GLN A 1 79 ? -3.124 15.494 13.041 1.00 90.75 79 GLN A O 1
ATOM 634 N N . ARG A 1 80 ? -3.525 14.524 11.051 1.00 89.00 80 ARG A N 1
ATOM 635 C CA . ARG A 1 80 ? -4.992 14.526 11.199 1.00 89.00 80 ARG A CA 1
ATOM 636 C C . ARG A 1 80 ? -5.452 13.714 12.407 1.00 89.00 80 ARG A C 1
ATOM 638 O O . ARG A 1 80 ? -6.195 14.236 13.231 1.00 89.00 80 ARG A O 1
ATOM 645 N N . ILE A 1 81 ? -4.943 12.493 12.574 1.00 86.50 81 ILE A N 1
ATOM 646 C CA . ILE A 1 81 ? -5.287 11.644 13.728 1.00 86.50 81 ILE A CA 1
ATOM 647 C C . ILE A 1 81 ? -4.929 12.332 15.049 1.00 86.50 81 ILE A C 1
ATOM 649 O O . ILE A 1 81 ? -5.722 12.303 15.985 1.00 86.50 81 ILE A O 1
ATOM 653 N N . GLN A 1 82 ? -3.761 12.973 15.126 1.00 85.12 82 GLN A N 1
ATOM 654 C CA . GLN A 1 82 ? -3.315 13.699 16.323 1.00 85.12 82 GLN A CA 1
ATOM 655 C C . GLN A 1 82 ? -4.143 14.957 16.613 1.00 85.12 82 GLN A C 1
ATOM 657 O O . GLN A 1 82 ? -4.241 15.377 17.763 1.00 85.12 82 GLN A O 1
ATOM 662 N N . GLN A 1 83 ? -4.710 15.589 15.584 1.00 85.12 83 GLN A N 1
ATOM 663 C CA . GLN A 1 83 ? -5.595 16.743 15.746 1.00 85.12 83 GLN A CA 1
ATOM 664 C C . GLN A 1 83 ? -7.001 16.324 16.189 1.00 85.12 83 GLN A C 1
ATOM 666 O O . GLN A 1 83 ? -7.618 17.013 16.998 1.00 85.12 83 GLN A O 1
ATOM 671 N N . GLU A 1 84 ? -7.503 15.199 15.677 1.00 83.19 84 GLU A N 1
ATOM 672 C CA . GLU A 1 84 ? -8.842 14.677 15.975 1.00 83.19 84 GLU A CA 1
ATOM 673 C C . GLU A 1 84 ? -8.910 13.935 17.316 1.00 83.19 84 GLU A C 1
ATOM 675 O O . GLU A 1 84 ? -9.927 13.979 18.011 1.00 83.19 84 GLU A O 1
ATOM 680 N N . ARG A 1 85 ? -7.827 13.254 17.704 1.00 67.12 85 ARG A N 1
ATOM 681 C CA . ARG A 1 85 ? -7.708 12.530 18.971 1.00 67.12 85 ARG A CA 1
ATOM 682 C C . ARG A 1 85 ? -6.703 13.276 19.835 1.00 67.12 85 ARG A C 1
ATOM 684 O O . ARG A 1 85 ? -5.540 13.352 19.471 1.00 67.12 85 ARG A O 1
ATOM 691 N N . LEU A 1 86 ? -7.141 13.816 20.976 1.00 56.59 86 LEU A N 1
ATOM 692 C CA . LEU A 1 86 ? -6.350 14.594 21.951 1.00 56.59 86 LEU A CA 1
ATOM 693 C C . LEU A 1 86 ? -5.190 13.794 22.620 1.00 56.59 86 LEU A C 1
ATOM 695 O O . LEU A 1 86 ? -5.014 13.855 23.835 1.00 56.59 86 LEU A O 1
ATOM 699 N N . GLY A 1 87 ? -4.406 13.013 21.871 1.00 55.03 87 GLY A N 1
ATOM 700 C CA . GLY A 1 87 ? -3.308 12.181 22.362 1.00 55.03 87 GLY A CA 1
ATOM 701 C C . GLY A 1 87 ? -2.691 11.277 21.284 1.00 55.03 87 GLY A C 1
ATOM 702 O O . GLY A 1 87 ? -3.369 10.799 20.377 1.00 55.03 87 GLY A O 1
ATOM 703 N N . TYR A 1 88 ? -1.383 11.033 21.408 1.00 57.78 88 TYR A N 1
ATOM 704 C CA . TYR A 1 88 ? -0.614 10.088 20.588 1.00 57.78 88 TYR A CA 1
ATOM 705 C C . TYR A 1 88 ? -0.955 8.627 20.934 1.00 57.78 88 TYR A C 1
ATOM 707 O O . TYR A 1 88 ? -1.293 8.327 22.078 1.00 57.78 88 TYR A O 1
ATOM 715 N N . GLY A 1 89 ? -0.781 7.706 19.975 1.00 63.66 89 GLY A N 1
ATOM 716 C CA . GLY A 1 89 ? -0.750 6.263 20.260 1.00 63.66 89 GLY A CA 1
ATOM 717 C C . GLY A 1 89 ? -2.056 5.491 20.058 1.00 63.66 89 GLY A C 1
ATOM 718 O O . GLY A 1 89 ? -2.293 4.508 20.754 1.00 63.66 89 GLY A O 1
ATOM 719 N N . SER A 1 90 ? -2.909 5.899 19.114 1.00 76.50 90 SER A N 1
ATOM 720 C CA . SER A 1 90 ? -4.053 5.059 18.728 1.00 76.50 90 SER A CA 1
ATOM 721 C C . SER A 1 90 ? -3.620 3.866 17.863 1.00 76.50 90 SER A C 1
ATOM 723 O O . SER A 1 90 ? -2.592 3.913 17.197 1.00 76.50 90 SER A O 1
ATOM 725 N N . GLU A 1 91 ? -4.391 2.781 17.827 1.00 80.75 91 GLU A N 1
ATOM 726 C CA . GLU A 1 91 ? -4.026 1.607 17.013 1.00 80.75 91 GLU A CA 1
ATOM 727 C C . GLU A 1 91 ? -3.950 1.923 15.510 1.00 80.75 91 GLU A C 1
ATOM 729 O O . GLU A 1 91 ? -3.116 1.360 14.803 1.00 80.75 91 GLU A O 1
ATOM 734 N N . GLU A 1 92 ? -4.764 2.876 15.053 1.00 82.50 92 GLU A N 1
ATOM 735 C CA . GLU A 1 92 ? -4.743 3.445 13.700 1.00 82.50 92 GLU A CA 1
ATOM 736 C C . GLU A 1 92 ? -3.441 4.209 13.409 1.00 82.50 92 GLU A C 1
ATOM 738 O O . GLU A 1 92 ? -2.897 4.141 12.311 1.00 82.50 92 GLU A O 1
ATOM 743 N N . ASP A 1 93 ? -2.880 4.873 14.421 1.00 86.00 93 ASP A N 1
ATOM 744 C CA . ASP A 1 93 ? -1.583 5.549 14.331 1.00 86.00 93 ASP A CA 1
ATOM 745 C C . ASP A 1 93 ? -0.456 4.538 14.046 1.00 86.00 93 ASP A C 1
ATOM 747 O O . ASP A 1 93 ? 0.396 4.760 13.185 1.00 86.00 93 ASP A O 1
ATOM 751 N N . ALA A 1 94 ? -0.501 3.385 14.720 1.00 88.12 94 ALA A N 1
ATOM 752 C CA . ALA A 1 94 ? 0.462 2.303 14.536 1.00 88.12 94 ALA A CA 1
ATOM 753 C C . ALA A 1 94 ? 0.262 1.529 13.216 1.00 88.12 94 ALA A C 1
ATOM 755 O O . ALA A 1 94 ? 1.226 0.990 12.672 1.00 88.12 94 ALA A O 1
ATOM 756 N N . GLU A 1 95 ? -0.967 1.446 12.692 1.00 89.81 95 GLU A N 1
ATOM 757 C CA . GLU A 1 95 ? -1.234 0.895 11.352 1.00 89.81 95 GLU A CA 1
ATOM 758 C C . GLU A 1 95 ? -0.526 1.696 10.267 1.00 89.81 95 GLU A C 1
ATOM 760 O O . GLU A 1 95 ? 0.133 1.112 9.405 1.00 89.81 95 GLU A O 1
ATOM 765 N N . LEU A 1 96 ? -0.645 3.026 10.325 1.00 92.75 96 LEU A N 1
ATOM 766 C CA . LEU A 1 96 ? -0.035 3.916 9.344 1.00 92.75 96 LEU A CA 1
ATOM 767 C C . LEU A 1 96 ? 1.479 3.757 9.307 1.00 92.75 96 LEU A C 1
ATOM 769 O O . LEU A 1 96 ? 2.050 3.680 8.221 1.00 92.75 96 LEU A O 1
ATOM 773 N N . ASP A 1 97 ? 2.117 3.659 10.474 1.00 94.44 97 ASP A N 1
ATOM 774 C CA . ASP A 1 97 ? 3.566 3.471 10.574 1.00 94.44 97 ASP A CA 1
ATOM 775 C C . ASP A 1 97 ? 4.006 2.171 9.891 1.00 94.44 97 ASP A C 1
ATOM 777 O O . ASP A 1 97 ? 4.949 2.158 9.098 1.00 94.44 97 ASP A O 1
ATOM 781 N N . ILE A 1 98 ? 3.290 1.075 10.149 1.00 95.06 98 ILE A N 1
ATOM 782 C CA . ILE A 1 98 ? 3.619 -0.242 9.597 1.00 95.06 98 ILE A CA 1
ATOM 783 C C . ILE A 1 98 ? 3.378 -0.291 8.086 1.00 95.06 98 ILE A C 1
ATOM 785 O O . ILE A 1 98 ? 4.200 -0.842 7.351 1.00 95.06 98 ILE A O 1
ATOM 789 N N . VAL A 1 99 ? 2.281 0.298 7.606 1.00 96.62 99 VAL A N 1
ATOM 790 C CA . VAL A 1 99 ? 1.960 0.353 6.175 1.00 96.62 99 VAL A CA 1
ATOM 791 C C . VAL A 1 99 ? 2.960 1.223 5.415 1.00 96.62 99 VAL A C 1
ATOM 793 O O . VAL A 1 99 ? 3.478 0.797 4.378 1.00 96.62 99 VAL A O 1
ATOM 796 N N . ALA A 1 100 ? 3.280 2.411 5.934 1.00 97.12 100 ALA A N 1
ATOM 797 C CA . ALA A 1 100 ? 4.278 3.290 5.335 1.00 97.12 100 ALA A CA 1
ATOM 798 C C . ALA A 1 100 ? 5.650 2.606 5.284 1.00 97.12 100 ALA A C 1
ATOM 800 O O . ALA A 1 100 ? 6.287 2.579 4.229 1.00 97.12 100 ALA A O 1
ATOM 801 N N . TRP A 1 101 ? 6.063 1.965 6.381 1.00 96.88 101 TRP A N 1
ATOM 802 C CA . TRP A 1 101 ? 7.305 1.196 6.437 1.00 96.88 101 TRP A CA 1
ATOM 803 C C . TRP A 1 101 ? 7.333 0.052 5.412 1.00 96.88 101 TRP A C 1
ATOM 805 O O . TRP A 1 101 ? 8.319 -0.114 4.688 1.00 96.88 101 TRP A O 1
ATOM 815 N N . ALA A 1 102 ? 6.238 -0.703 5.284 1.00 96.94 102 ALA A N 1
ATOM 816 C CA . ALA A 1 102 ? 6.122 -1.787 4.313 1.00 96.94 102 ALA A CA 1
ATOM 817 C C . ALA A 1 102 ? 6.248 -1.287 2.865 1.00 96.94 102 ALA A C 1
ATOM 819 O O . ALA A 1 102 ? 6.976 -1.886 2.069 1.00 96.94 102 ALA A O 1
ATOM 820 N N . LEU A 1 103 ? 5.594 -0.172 2.522 1.00 97.19 103 LEU A N 1
ATOM 821 C CA . LEU A 1 103 ? 5.695 0.429 1.189 1.00 97.19 103 LEU A CA 1
ATOM 822 C C . LEU A 1 103 ? 7.055 1.094 0.940 1.00 97.19 103 LEU A C 1
ATOM 824 O O . LEU A 1 103 ? 7.509 1.117 -0.206 1.00 97.19 103 LEU A O 1
ATOM 828 N N . HIS A 1 104 ? 7.742 1.587 1.976 1.00 95.69 104 HIS A N 1
ATOM 829 C CA . HIS A 1 104 ? 9.126 2.080 1.907 1.00 95.69 104 HIS A CA 1
ATOM 830 C C . HIS A 1 104 ? 10.172 0.973 1.707 1.00 95.69 104 HIS A C 1
ATOM 832 O O . HIS A 1 104 ? 11.237 1.227 1.142 1.00 95.69 104 HIS A O 1
ATOM 838 N N . GLY A 1 105 ? 9.879 -0.269 2.090 1.00 94.31 105 GLY A N 1
ATOM 839 C CA . GLY A 1 105 ? 10.754 -1.409 1.821 1.00 94.31 105 GLY A CA 1
ATOM 840 C C . GLY A 1 105 ? 10.685 -1.855 0.359 1.00 94.31 105 GLY A C 1
ATOM 841 O O . GLY A 1 105 ? 9.716 -2.487 -0.040 1.00 94.31 105 GLY A O 1
ATOM 842 N N . SER A 1 106 ? 11.730 -1.616 -0.443 1.00 91.56 106 SER A N 1
ATOM 843 C CA . SER A 1 106 ? 11.761 -1.929 -1.891 1.00 91.56 106 SER A CA 1
ATOM 844 C C . SER A 1 106 ? 11.315 -3.355 -2.238 1.00 91.56 106 SER A C 1
ATOM 846 O O . SER A 1 106 ? 10.515 -3.564 -3.149 1.00 91.56 106 SER A O 1
ATOM 848 N N . ARG A 1 107 ? 11.781 -4.355 -1.477 1.00 92.81 107 ARG A N 1
ATOM 849 C CA . ARG A 1 107 ? 11.410 -5.759 -1.707 1.00 92.81 107 ARG A CA 1
ATOM 850 C C . ARG A 1 107 ? 9.966 -6.058 -1.303 1.00 92.81 107 ARG A C 1
ATOM 852 O O . ARG A 1 107 ? 9.268 -6.732 -2.056 1.00 92.81 107 ARG A O 1
ATOM 859 N N . THR A 1 108 ? 9.518 -5.526 -0.167 1.00 95.31 108 THR A N 1
ATOM 860 C CA . THR A 1 108 ? 8.128 -5.641 0.295 1.00 95.31 108 THR A CA 1
ATOM 861 C C . THR A 1 108 ? 7.177 -4.975 -0.698 1.00 95.31 108 THR A C 1
ATOM 863 O O . THR A 1 108 ? 6.256 -5.625 -1.178 1.00 95.31 108 THR A O 1
ATOM 866 N N . ALA A 1 109 ? 7.451 -3.732 -1.098 1.00 96.06 109 ALA A N 1
ATOM 867 C CA . ALA A 1 109 ? 6.679 -2.987 -2.087 1.00 96.06 109 ALA A CA 1
ATOM 868 C C . ALA A 1 109 ? 6.617 -3.696 -3.447 1.00 96.06 109 ALA A C 1
ATOM 870 O O . ALA A 1 109 ? 5.546 -3.816 -4.033 1.00 96.06 109 ALA A O 1
ATOM 871 N N . SER A 1 110 ? 7.744 -4.228 -3.929 1.00 95.44 110 SER A N 1
ATOM 872 C CA . SER A 1 110 ? 7.793 -4.997 -5.177 1.00 95.44 110 SER A CA 1
ATOM 873 C C . SER A 1 110 ? 6.897 -6.237 -5.121 1.00 95.44 110 SER A C 1
ATOM 875 O O . SER A 1 110 ? 6.106 -6.468 -6.033 1.00 95.44 110 SER A O 1
ATOM 877 N N . ILE A 1 111 ? 6.958 -7.008 -4.030 1.00 94.94 111 ILE A N 1
ATOM 878 C CA . ILE A 1 111 ? 6.093 -8.183 -3.841 1.00 94.94 111 ILE A CA 1
ATOM 879 C C . ILE A 1 111 ? 4.632 -7.758 -3.721 1.00 94.94 111 ILE A C 1
ATOM 881 O O . ILE A 1 111 ? 3.773 -8.351 -4.370 1.00 94.94 111 ILE A O 1
ATOM 885 N N . TYR A 1 112 ? 4.350 -6.705 -2.959 1.00 96.94 112 TYR A N 1
ATOM 886 C CA . TYR A 1 112 ? 3.001 -6.184 -2.800 1.00 96.94 112 TYR A CA 1
ATOM 887 C C . TYR A 1 112 ? 2.378 -5.808 -4.148 1.00 96.94 112 TYR A C 1
ATOM 889 O O . TYR A 1 112 ? 1.320 -6.319 -4.508 1.00 96.94 112 TYR A O 1
ATOM 897 N N . MET A 1 113 ? 3.084 -5.006 -4.945 1.00 96.31 113 MET A N 1
ATOM 898 C CA . MET A 1 113 ? 2.594 -4.538 -6.241 1.00 96.31 113 MET A CA 1
ATOM 899 C C . MET A 1 113 ? 2.506 -5.628 -7.303 1.00 96.31 113 MET A C 1
ATOM 901 O O . MET A 1 113 ? 1.634 -5.561 -8.163 1.00 96.31 113 MET A O 1
ATOM 905 N N . LYS A 1 114 ? 3.411 -6.613 -7.290 1.00 94.62 114 LYS A N 1
ATOM 906 C CA . LYS A 1 114 ? 3.479 -7.635 -8.348 1.00 94.62 114 LYS A CA 1
ATOM 907 C C . LYS A 1 114 ? 2.689 -8.899 -8.035 1.00 94.62 114 LYS A C 1
ATOM 909 O O . LYS A 1 114 ? 2.298 -9.607 -8.956 1.00 94.62 114 LYS A O 1
ATOM 914 N N . VAL A 1 115 ? 2.487 -9.213 -6.757 1.00 93.19 115 VAL A N 1
ATOM 915 C CA . VAL A 1 115 ? 1.864 -10.473 -6.322 1.00 93.19 115 VAL A CA 1
ATOM 916 C C . VAL A 1 115 ? 0.487 -10.243 -5.717 1.00 93.19 115 VAL A C 1
ATOM 918 O O . VAL A 1 115 ? -0.423 -11.024 -5.997 1.00 93.19 115 VAL A O 1
ATOM 921 N N . VAL A 1 116 ? 0.337 -9.205 -4.891 1.00 95.31 116 VAL A N 1
ATOM 922 C CA . VAL A 1 116 ? -0.863 -8.997 -4.070 1.00 95.31 116 VAL A CA 1
ATOM 923 C C . VAL A 1 116 ? -1.850 -8.066 -4.767 1.00 95.31 116 VAL A C 1
ATOM 925 O O . VAL A 1 116 ? -2.947 -8.502 -5.107 1.00 95.31 116 VAL A O 1
ATOM 928 N N . MET A 1 117 ? -1.445 -6.829 -5.067 1.00 96.19 117 MET A N 1
ATOM 929 C CA . MET A 1 117 ? -2.300 -5.806 -5.688 1.00 96.19 117 MET A CA 1
ATOM 930 C C . MET A 1 117 ? -3.062 -6.285 -6.937 1.00 96.19 117 MET A C 1
ATOM 932 O O . MET A 1 117 ? -4.272 -6.061 -6.984 1.00 96.19 117 MET A O 1
ATOM 936 N N . PRO A 1 118 ? -2.453 -7.015 -7.900 1.00 95.25 118 PRO A N 1
ATOM 937 C CA . PRO A 1 118 ? -3.160 -7.458 -9.105 1.00 95.25 118 PRO A CA 1
ATOM 938 C C . PRO A 1 118 ? -4.323 -8.416 -8.826 1.00 95.25 118 PRO A C 1
ATOM 940 O O . PRO A 1 118 ? -5.171 -8.620 -9.688 1.00 95.25 118 PRO A O 1
ATOM 943 N N . LYS A 1 119 ? -4.349 -9.033 -7.640 1.00 95.50 119 LYS A N 1
ATOM 944 C CA . LYS A 1 119 ? -5.357 -10.017 -7.242 1.00 95.50 119 LYS A CA 1
ATOM 945 C C . LYS A 1 119 ? -6.449 -9.443 -6.347 1.00 95.50 119 LYS A C 1
ATOM 947 O O . LYS A 1 119 ? -7.429 -10.141 -6.138 1.00 95.50 119 LYS A O 1
ATOM 952 N N . ILE A 1 120 ? -6.278 -8.234 -5.803 1.00 94.88 120 ILE A N 1
ATOM 953 C CA . ILE A 1 120 ? -7.198 -7.681 -4.793 1.00 94.88 120 ILE A CA 1
ATOM 954 C C . ILE A 1 120 ? -7.722 -6.285 -5.140 1.00 94.88 120 ILE A C 1
ATOM 956 O O . ILE A 1 120 ? -8.845 -5.965 -4.778 1.00 94.88 120 ILE A O 1
ATOM 960 N N . HIS A 1 121 ? -6.947 -5.460 -5.858 1.00 93.19 121 HIS A N 1
ATOM 961 C CA . HIS A 1 121 ? -7.235 -4.026 -6.032 1.00 93.19 121 HIS A CA 1
ATOM 962 C C . HIS A 1 121 ? -8.548 -3.747 -6.777 1.00 93.19 121 HIS A C 1
ATOM 964 O O . HIS A 1 121 ? -9.211 -2.749 -6.524 1.00 93.19 121 HIS A O 1
ATOM 970 N N . HIS A 1 122 ? -8.926 -4.633 -7.698 1.00 92.44 122 HIS A N 1
ATOM 971 C CA . HIS A 1 122 ? -10.141 -4.500 -8.511 1.00 92.44 122 HIS A CA 1
ATOM 972 C C . HIS A 1 122 ? -11.350 -5.254 -7.945 1.00 92.44 122 HIS A C 1
ATOM 974 O O . HIS A 1 122 ? -12.430 -5.195 -8.527 1.00 92.44 122 HIS A O 1
ATOM 980 N N . ILE A 1 123 ? -11.158 -6.003 -6.861 1.00 93.25 123 ILE A N 1
ATOM 981 C CA . ILE A 1 123 ? -12.219 -6.752 -6.186 1.00 93.25 123 ILE A CA 1
ATOM 982 C C . ILE A 1 123 ? -12.741 -5.871 -5.055 1.00 93.25 123 ILE A C 1
ATOM 984 O O . ILE A 1 123 ? -11.954 -5.140 -4.459 1.00 93.25 123 ILE A O 1
ATOM 988 N N . HIS A 1 124 ? -14.038 -5.924 -4.760 1.00 91.25 124 HIS A N 1
ATOM 989 C CA . HIS A 1 124 ? -14.670 -5.070 -3.755 1.00 91.25 124 HIS A CA 1
ATOM 990 C C . HIS A 1 124 ? -15.573 -5.852 -2.798 1.00 91.25 124 HIS A C 1
ATOM 992 O O . HIS A 1 124 ? -15.946 -6.995 -3.066 1.00 91.25 124 HIS A O 1
ATOM 998 N N . GLY A 1 125 ? -15.921 -5.235 -1.668 1.00 88.31 125 GLY A N 1
ATOM 999 C CA . GLY A 1 125 ? -16.749 -5.836 -0.627 1.00 88.31 125 GLY A CA 1
ATOM 1000 C C . GLY A 1 125 ? -16.150 -7.113 -0.026 1.00 88.31 125 GLY A C 1
ATOM 1001 O O . GLY A 1 125 ? -14.934 -7.252 0.122 1.00 88.31 125 GLY A O 1
ATOM 1002 N N . ALA A 1 126 ? -17.020 -8.064 0.326 1.00 87.88 126 ALA A N 1
ATOM 1003 C CA . ALA A 1 126 ? -16.631 -9.327 0.960 1.00 87.88 126 ALA A CA 1
ATOM 1004 C C . ALA A 1 126 ? -15.692 -10.180 0.086 1.00 87.88 126 ALA A C 1
ATOM 1006 O O . ALA A 1 126 ? -14.786 -10.831 0.602 1.00 87.88 126 ALA A O 1
ATOM 1007 N N . GLU A 1 127 ? -15.835 -10.114 -1.239 1.00 92.00 127 GLU A N 1
ATOM 1008 C CA . GLU A 1 127 ? -14.993 -10.868 -2.176 1.00 92.00 127 GLU A CA 1
ATOM 1009 C C . GLU A 1 127 ? -13.516 -10.453 -2.090 1.00 92.00 127 GLU A C 1
ATOM 1011 O O . GLU A 1 127 ? -12.616 -11.261 -2.334 1.00 92.00 127 GLU A O 1
ATOM 1016 N N . ARG A 1 128 ? -13.231 -9.200 -1.702 1.00 92.75 128 ARG A N 1
ATOM 1017 C CA . ARG A 1 128 ? -11.849 -8.731 -1.535 1.00 92.75 128 ARG A CA 1
ATOM 1018 C C . ARG A 1 128 ? -11.163 -9.449 -0.377 1.00 92.75 128 ARG A C 1
ATOM 1020 O O . ARG A 1 128 ? -9.982 -9.785 -0.487 1.00 92.75 128 ARG A O 1
ATOM 1027 N N . LEU A 1 129 ? -11.890 -9.713 0.709 1.00 90.69 129 LEU A N 1
ATOM 1028 C CA . LEU A 1 129 ? -11.380 -10.493 1.834 1.00 90.69 129 LEU A CA 1
ATOM 1029 C C . LEU A 1 129 ? -11.049 -11.921 1.400 1.00 90.69 129 LEU A C 1
ATOM 1031 O O . LEU A 1 129 ? -9.959 -12.407 1.688 1.00 90.69 129 LEU A O 1
ATOM 1035 N N . GLU A 1 130 ? -11.944 -12.569 0.658 1.00 91.50 130 GLU A N 1
ATOM 1036 C CA . GLU A 1 130 ? -11.705 -13.918 0.136 1.00 91.50 130 GLU A CA 1
ATOM 1037 C C . GLU A 1 130 ? -10.473 -13.964 -0.777 1.00 91.50 130 GLU A C 1
ATOM 1039 O O . GLU A 1 130 ? -9.632 -14.864 -0.667 1.00 91.50 130 GLU A O 1
ATOM 1044 N N . ALA A 1 131 ? -10.315 -12.964 -1.647 1.00 93.50 131 ALA A N 1
ATOM 1045 C CA . ALA A 1 131 ? -9.147 -12.838 -2.507 1.00 93.50 131 ALA A CA 1
ATOM 1046 C C . ALA A 1 131 ? -7.855 -12.637 -1.702 1.00 93.50 131 ALA A C 1
ATOM 1048 O O . ALA A 1 131 ? -6.849 -13.291 -1.986 1.00 93.50 131 ALA A O 1
ATOM 1049 N N . LEU A 1 132 ? -7.882 -11.785 -0.674 1.00 91.88 132 LEU A N 1
ATOM 1050 C CA . LEU A 1 132 ? -6.767 -11.579 0.251 1.00 91.88 132 LEU A CA 1
ATOM 1051 C C . LEU A 1 132 ? -6.384 -12.871 0.981 1.00 91.88 132 LEU A C 1
ATOM 1053 O O . LEU A 1 132 ? -5.215 -13.260 0.949 1.00 91.88 132 LEU A O 1
ATOM 1057 N N . VAL A 1 133 ? -7.358 -13.581 1.557 1.00 90.50 133 VAL A N 1
ATOM 1058 C CA . VAL A 1 133 ? -7.150 -14.884 2.211 1.00 90.50 133 VAL A CA 1
ATOM 1059 C C . VAL A 1 133 ? -6.528 -15.878 1.233 1.00 90.50 133 VAL A C 1
ATOM 1061 O O . VAL A 1 133 ? -5.558 -16.550 1.570 1.00 90.50 133 VAL A O 1
ATOM 1064 N N . LYS A 1 134 ? -7.003 -15.932 -0.015 1.00 92.00 134 LYS A N 1
ATOM 1065 C CA . LYS A 1 134 ? -6.447 -16.818 -1.049 1.00 92.00 134 LYS A CA 1
ATOM 1066 C C . LYS A 1 134 ? -5.005 -16.471 -1.426 1.00 92.00 134 LYS A C 1
ATOM 1068 O O . LYS A 1 134 ? -4.213 -17.371 -1.701 1.00 92.00 134 LYS A O 1
ATOM 1073 N N . VAL A 1 135 ? -4.653 -15.186 -1.473 1.00 91.06 135 VAL A N 1
ATOM 1074 C CA . VAL A 1 135 ? -3.270 -14.740 -1.715 1.00 91.06 135 VAL A CA 1
ATOM 1075 C C . VAL A 1 135 ? -2.361 -15.102 -0.551 1.00 91.06 135 VAL A C 1
ATOM 1077 O O . VAL A 1 135 ? -1.217 -15.502 -0.772 1.00 91.06 135 VAL A O 1
ATOM 1080 N N . CYS A 1 136 ? -2.874 -14.959 0.663 1.00 87.62 136 CYS A N 1
ATOM 1081 C CA . CYS A 1 136 ? -2.126 -15.175 1.886 1.00 87.62 136 CYS A CA 1
ATOM 1082 C C . CYS A 1 136 ? -2.057 -16.636 2.326 1.00 87.62 136 CYS A C 1
ATOM 1084 O O . CYS A 1 136 ? -1.128 -16.986 3.050 1.00 87.62 136 CYS A O 1
ATOM 1086 N N . ALA A 1 137 ? -2.966 -17.491 1.851 1.00 82.25 137 ALA A N 1
ATOM 1087 C CA . ALA A 1 137 ? -3.067 -18.897 2.234 1.00 82.25 137 ALA A CA 1
ATOM 1088 C C . ALA A 1 137 ? -2.912 -19.062 3.764 1.00 82.25 137 ALA A C 1
ATOM 1090 O O . ALA A 1 137 ? -3.489 -18.295 4.535 1.00 82.25 137 ALA A O 1
ATOM 1091 N N . ASP A 1 138 ? -2.069 -19.996 4.207 1.00 73.75 138 ASP A N 1
ATOM 1092 C CA . ASP A 1 138 ? -1.785 -20.276 5.623 1.00 73.75 138 ASP A CA 1
ATOM 1093 C C . ASP A 1 138 ? -1.054 -19.137 6.365 1.00 73.75 138 ASP A C 1
ATOM 1095 O O . ASP A 1 138 ? -0.706 -19.289 7.529 1.00 73.75 138 ASP A O 1
ATOM 1099 N N . GLN A 1 139 ? -0.728 -18.024 5.702 1.00 74.94 139 GLN A N 1
ATOM 1100 C CA . GLN A 1 139 ? -0.040 -16.871 6.302 1.00 74.94 139 GLN A CA 1
ATOM 1101 C C . GLN A 1 139 ? -1.018 -15.778 6.761 1.00 74.94 139 GLN A C 1
ATOM 1103 O O . GLN A 1 139 ? -0.592 -14.675 7.089 1.00 74.94 139 GLN A O 1
ATOM 1108 N N . TRP A 1 140 ? -2.329 -16.026 6.684 1.00 72.81 140 TRP A N 1
ATOM 1109 C CA . TRP A 1 140 ? -3.355 -15.029 6.993 1.00 72.81 140 TRP A CA 1
ATOM 1110 C C . TRP A 1 140 ? -3.561 -14.816 8.495 1.00 72.81 140 TRP A C 1
ATOM 1112 O O . TRP A 1 140 ? -3.818 -13.698 8.913 1.00 72.81 140 TRP A O 1
ATOM 1122 N N . ASN A 1 141 ? -3.445 -15.861 9.310 1.00 65.56 141 ASN A N 1
ATOM 1123 C CA . ASN A 1 141 ? -3.656 -15.788 10.751 1.00 65.56 141 ASN A CA 1
ATOM 1124 C C . ASN A 1 141 ? -2.530 -16.555 11.452 1.00 65.56 141 ASN A C 1
ATOM 1126 O O . ASN A 1 141 ? -2.284 -17.708 11.114 1.00 65.56 141 ASN A O 1
ATOM 1130 N N . ASP A 1 142 ? -1.876 -15.933 12.433 1.00 55.00 142 ASP A N 1
ATOM 1131 C CA . ASP A 1 142 ? -0.863 -16.582 13.284 1.00 55.00 142 ASP A CA 1
ATOM 1132 C C . ASP A 1 142 ? -1.480 -17.555 14.317 1.00 55.00 142 ASP A C 1
ATOM 1134 O O . ASP A 1 142 ? -0.768 -18.124 15.144 1.00 55.00 142 ASP A O 1
ATOM 1138 N N . GLY A 1 143 ? -2.801 -17.767 14.286 1.00 48.12 143 G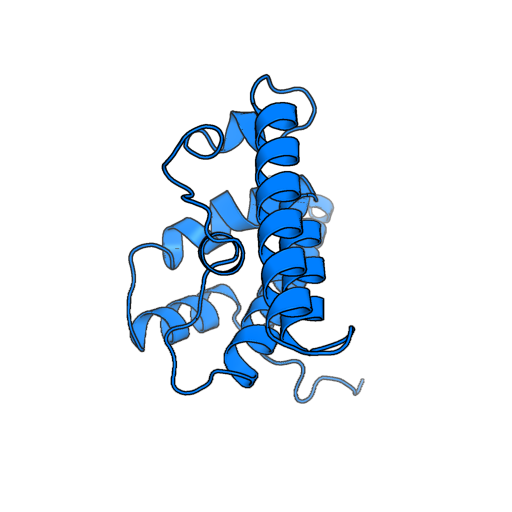LY A N 1
ATOM 1139 C CA . GLY A 1 143 ? -3.484 -18.759 15.115 1.00 48.12 143 GLY A CA 1
ATOM 1140 C C . GLY A 1 143 ? -3.016 -20.191 14.822 1.00 48.12 143 GLY A C 1
ATOM 1141 O O . GLY A 1 143 ? -3.326 -20.737 13.765 1.00 48.12 143 GLY A O 1
ATOM 1142 N N . ASP A 1 144 ? -2.315 -20.776 15.799 1.00 42.59 144 ASP A N 1
ATOM 1143 C CA . ASP A 1 144 ? -1.943 -22.193 15.965 1.00 42.59 144 ASP A CA 1
ATOM 1144 C C . ASP A 1 144 ? -0.757 -22.762 15.162 1.00 42.59 144 ASP A C 1
ATOM 1146 O O . ASP A 1 144 ? -0.787 -23.916 14.736 1.00 42.59 144 ASP A O 1
ATOM 1150 N N . LYS A 1 145 ? 0.358 -22.025 15.027 1.00 39.22 145 LYS A N 1
ATOM 1151 C CA .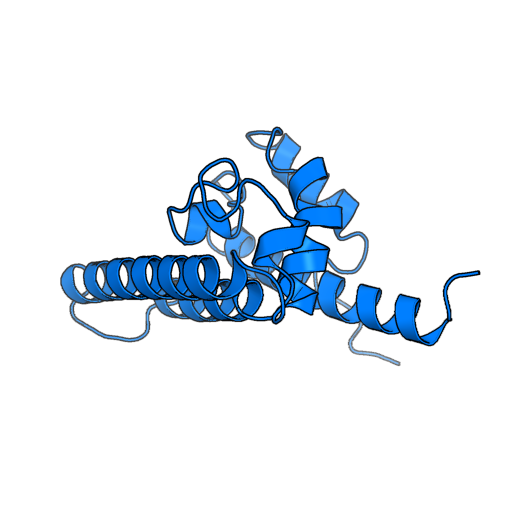 LYS A 1 145 ? 1.689 -22.664 14.834 1.00 39.22 145 LYS A CA 1
ATOM 1152 C C . LYS A 1 145 ? 2.790 -22.108 15.741 1.00 39.22 145 LYS A C 1
ATOM 1154 O O . LYS A 1 145 ? 3.960 -22.068 15.366 1.00 39.22 145 LYS A O 1
ATOM 1159 N N . ALA A 1 146 ? 2.424 -21.738 16.964 1.00 39.53 146 ALA 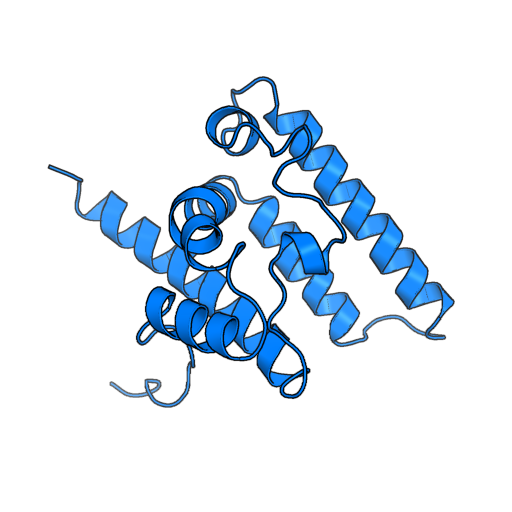A N 1
ATOM 1160 C CA . ALA A 1 146 ? 3.341 -21.825 18.092 1.00 39.53 146 ALA A CA 1
ATOM 1161 C C . ALA A 1 146 ? 3.216 -23.231 18.698 1.00 39.53 146 ALA A C 1
ATOM 1163 O O . ALA A 1 146 ? 2.501 -23.391 19.672 1.00 39.53 146 ALA A O 1
ATOM 1164 N N . GLU A 1 147 ? 3.828 -24.234 18.058 1.00 32.19 147 GLU A N 1
ATOM 1165 C CA . GLU A 1 147 ? 4.306 -25.501 18.651 1.00 32.19 147 GLU A CA 1
ATOM 1166 C C . GLU A 1 147 ? 4.768 -26.457 17.536 1.00 32.19 147 GLU A C 1
ATOM 1168 O O . GLU A 1 147 ? 3.953 -27.021 16.803 1.00 32.19 147 GLU A O 1
ATOM 1173 N N . LEU A 1 148 ? 6.095 -26.556 17.373 1.00 31.42 148 LEU A N 1
ATOM 1174 C CA . LEU A 1 148 ? 6.933 -27.770 17.319 1.00 31.42 148 LEU A CA 1
ATOM 1175 C C . LEU A 1 148 ? 8.362 -27.392 16.899 1.00 31.42 148 LEU A C 1
ATOM 1177 O O . LEU A 1 148 ? 8.542 -26.869 15.775 1.00 31.42 148 LEU A O 1
#

Organism: NCBI:txid307937

Foldseek 3Di:
DDDVVNVVVLLVLLLLLLQLQLLQCVVVVVAKGDDLCVLLVHDCCDPPNVDPVQCLDPVHPRVVVQLVVLVVSLVVVLVVVCVVDVDDDDPSNVSSVSSSVQCNNSSSVSSCVPQPCVQQVPDIDPVSVVSSCVSCPVSNDPPPPPDD

pLDDT: mean 85.89, std 15.74, range [31.42, 98.38]

Sequence (148 aa):
MPNAATASGVVVHLRGICHIHYRIHARRQESEPETFFEVLGLNPNAPPFNVVDEWVNIDRPLYRAARDAIGLAWAEKKQRIQQERLGYGSEEDAELDIVAWALHGSRTASIYMKVVMPKIHHIHGAERLEALVKVCADQWNDGDKAEL

Secondary structure (DSSP, 8-state):
---HHHHHHHHHHHHHHHHHHHHHHHH-TTSPPPPHHHHHT--TTSTTTTSHHHHSSTTSTTHHHHHHHHHHHHHHHHHHHHHHSSSS--HHHHHHHHHHHHHHSHHHHHHIIIIIHHHHTT--THHHHHHHHHHHGGGS--TT----